Protein AF-A0AB34K6I9-F1 (afdb_monomer_lite)

Foldseek 3Di:
DDPPPPPPPDQLLVVLCVVQVVVLVVLVVQLVVLVVVLVVLVVVLVVVLVVLVVQLVVCVVVVVVVSVVVSVVVNVVSVVVSVVSNVVSVVVNVVSVVSSVVSVVVSVVSNVVSVVVVVVVVVVD

pLDDT: mean 91.62, std 12.5, range [44.62, 98.25]

Secondary structure (DSSP, 8-state):
------PPPPPHHHHHHHHHHHHHHHHHHHHHHHHHHHHHHHHHHHHHHHHHHHHHHHHHHHT-HHHHHHHHHHHHHHHHHHHHHHHHHHHHHHHHHHHHHHHHHHHHHHHHHHHHHHHHHHH--

Structure (mmCIF, N/CA/C/O backbone):
data_AF-A0AB34K6I9-F1
#
_entry.id   AF-A0AB34K6I9-F1
#
loop_
_atom_site.group_PDB
_atom_site.id
_atom_site.type_symbol
_atom_site.label_atom_id
_atom_site.label_alt_id
_atom_site.label_comp_id
_atom_site.label_asym_id
_atom_site.label_entity_id
_atom_site.label_seq_id
_atom_site.pdbx_PDB_ins_code
_atom_site.Cartn_x
_atom_site.Cartn_y
_atom_site.Cartn_z
_atom_site.occupancy
_atom_site.B_iso_or_equiv
_atom_site.auth_seq_id
_atom_site.auth_comp_id
_atom_site.auth_asym_id
_atom_site.auth_atom_id
_atom_site.pdbx_PDB_model_num
ATOM 1 N N . MET A 1 1 ? 50.895 15.292 -24.818 1.00 46.66 1 MET A N 1
ATOM 2 C CA . MET A 1 1 ? 49.950 14.355 -25.447 1.00 46.66 1 MET A CA 1
ATOM 3 C C . MET A 1 1 ? 48.786 14.247 -24.487 1.00 46.66 1 MET A C 1
ATOM 5 O O . MET A 1 1 ? 49.014 13.796 -23.372 1.00 46.66 1 MET A O 1
ATOM 9 N N . ALA A 1 2 ? 47.635 14.820 -24.838 1.00 44.62 2 ALA A N 1
ATOM 10 C CA . ALA A 1 2 ? 46.416 14.642 -24.061 1.00 44.62 2 ALA A CA 1
ATOM 11 C C . ALA A 1 2 ? 45.942 13.208 -24.313 1.00 44.62 2 ALA A C 1
ATOM 13 O O . ALA A 1 2 ? 45.733 12.825 -25.460 1.00 44.62 2 ALA A O 1
ATOM 14 N N . ASP A 1 3 ? 45.910 12.415 -23.251 1.00 46.53 3 ASP A N 1
ATOM 15 C CA . ASP A 1 3 ? 45.259 11.113 -23.222 1.00 46.53 3 ASP A CA 1
ATOM 16 C C . ASP A 1 3 ? 43.761 11.407 -23.086 1.00 46.53 3 ASP A C 1
ATOM 18 O O . ASP A 1 3 ? 43.221 11.452 -21.980 1.00 46.53 3 ASP A O 1
ATOM 22 N N . ASP A 1 4 ? 43.123 11.767 -24.206 1.00 49.88 4 ASP A N 1
ATOM 23 C CA . ASP A 1 4 ? 41.665 11.839 -24.305 1.00 49.88 4 ASP A CA 1
ATOM 24 C C . ASP A 1 4 ? 41.159 10.396 -24.272 1.00 49.88 4 ASP A C 1
ATOM 26 O O . ASP A 1 4 ? 40.897 9.766 -25.296 1.00 49.88 4 ASP A O 1
ATOM 30 N N . GLY A 1 5 ? 41.105 9.853 -23.055 1.00 49.00 5 GLY A N 1
ATOM 31 C CA . GLY A 1 5 ? 40.420 8.616 -22.727 1.00 49.00 5 GLY A CA 1
ATOM 32 C C . GLY A 1 5 ? 38.931 8.812 -22.963 1.00 49.00 5 GLY A C 1
ATOM 33 O O . GLY A 1 5 ? 38.168 9.048 -22.027 1.00 49.00 5 GLY A O 1
ATOM 34 N N . GLU A 1 6 ? 38.537 8.772 -24.231 1.00 46.59 6 GLU A N 1
ATOM 35 C CA . GLU A 1 6 ? 37.154 8.722 -24.666 1.00 46.59 6 GLU A CA 1
ATOM 36 C C . GLU A 1 6 ? 36.559 7.464 -24.033 1.00 46.59 6 GLU A C 1
ATOM 38 O O . GLU A 1 6 ? 36.932 6.334 -24.363 1.00 46.59 6 GLU A O 1
ATOM 43 N N . ALA A 1 7 ? 35.728 7.665 -23.006 1.00 57.06 7 ALA A N 1
ATOM 44 C CA . ALA A 1 7 ? 35.051 6.565 -22.348 1.00 57.06 7 ALA A CA 1
ATOM 45 C C . ALA A 1 7 ? 34.326 5.756 -23.433 1.00 57.06 7 ALA A C 1
ATOM 47 O O . ALA A 1 7 ? 33.673 6.362 -24.291 1.00 57.06 7 ALA A O 1
ATOM 48 N N . PRO A 1 8 ? 34.454 4.417 -23.439 1.00 56.78 8 PRO A N 1
ATOM 49 C CA . PRO A 1 8 ? 33.811 3.607 -24.457 1.00 56.78 8 PRO A CA 1
ATOM 50 C C . PRO A 1 8 ? 32.313 3.933 -24.490 1.00 56.78 8 PRO A C 1
ATOM 52 O O . PRO A 1 8 ? 31.728 4.182 -23.428 1.00 56.78 8 PRO A O 1
ATOM 55 N N . PRO A 1 9 ? 31.687 3.952 -25.680 1.00 66.88 9 PRO A N 1
ATOM 56 C CA . PRO A 1 9 ? 30.265 4.231 -25.793 1.00 66.88 9 PRO A CA 1
ATOM 57 C C . PRO A 1 9 ? 29.500 3.260 -24.891 1.00 66.88 9 PRO A C 1
ATOM 59 O O . PRO A 1 9 ? 29.614 2.041 -25.031 1.00 66.88 9 PRO A O 1
ATOM 62 N N . VAL A 1 10 ? 28.772 3.809 -23.917 1.00 75.69 10 VAL A N 1
ATOM 63 C CA . VAL A 1 10 ? 27.964 3.013 -22.990 1.00 75.69 10 VAL A CA 1
ATOM 64 C C . VAL A 1 10 ? 26.874 2.325 -23.804 1.00 75.69 10 VAL A C 1
ATOM 66 O O . VAL A 1 10 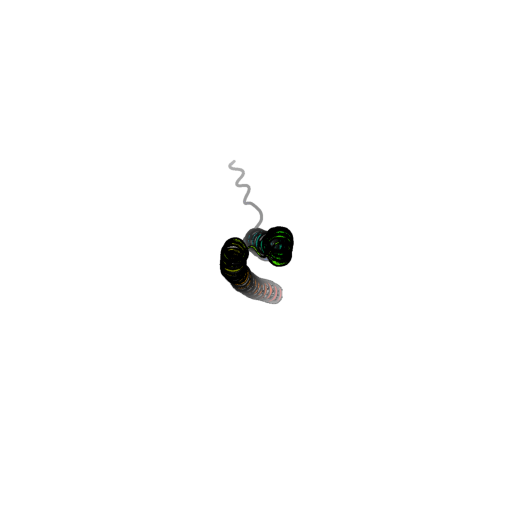? 26.149 2.990 -24.546 1.00 75.69 10 VAL A O 1
ATOM 69 N N . ASP A 1 11 ? 26.767 1.000 -23.668 1.00 88.62 11 ASP A N 1
ATOM 70 C CA . ASP A 1 11 ? 25.706 0.212 -24.298 1.00 88.62 11 ASP A CA 1
ATOM 71 C C . ASP A 1 11 ? 24.339 0.855 -23.974 1.00 88.62 11 ASP A C 1
ATOM 73 O O . ASP A 1 11 ? 23.993 0.990 -22.792 1.00 88.62 11 ASP A O 1
ATOM 77 N N . PRO A 1 12 ? 23.546 1.257 -24.987 1.00 89.56 12 PRO A N 1
ATOM 78 C CA . PRO A 1 12 ? 22.240 1.876 -24.784 1.00 89.56 12 PRO A CA 1
ATOM 79 C C . PRO A 1 12 ? 21.308 1.065 -23.876 1.00 89.56 12 PRO A C 1
ATOM 81 O O . PRO A 1 12 ? 20.492 1.645 -23.161 1.00 89.56 12 PRO A O 1
ATOM 84 N N . LEU A 1 13 ? 21.423 -0.267 -23.866 1.00 93.69 13 LEU A N 1
ATOM 85 C CA . LEU A 1 13 ? 20.634 -1.128 -22.986 1.00 93.69 13 LEU A CA 1
ATOM 86 C C . LEU A 1 13 ? 21.054 -0.981 -21.519 1.00 93.69 13 LEU A C 1
ATOM 88 O O . LEU A 1 13 ? 20.186 -0.937 -20.647 1.00 93.69 13 LEU A O 1
ATOM 92 N N . VAL A 1 14 ? 22.358 -0.858 -21.251 1.00 94.00 14 VAL A N 1
ATOM 93 C CA . VAL A 1 14 ? 22.901 -0.618 -19.903 1.00 94.00 14 VAL A CA 1
ATOM 94 C C . VAL A 1 14 ? 22.474 0.759 -19.401 1.00 94.00 14 VAL A C 1
ATOM 96 O O . VAL A 1 14 ? 21.970 0.865 -18.287 1.00 94.00 14 VAL A O 1
ATOM 99 N N . ALA A 1 15 ? 22.559 1.791 -20.244 1.00 93.75 15 ALA A N 1
ATOM 100 C CA . ALA A 1 15 ? 22.130 3.143 -19.882 1.00 93.75 15 ALA A CA 1
ATOM 101 C C . ALA A 1 15 ? 20.630 3.213 -19.522 1.00 93.75 15 ALA A C 1
ATOM 103 O O . ALA A 1 15 ? 20.237 3.897 -18.574 1.00 93.75 15 ALA A O 1
ATOM 104 N N . ILE A 1 16 ? 19.778 2.479 -20.250 1.00 94.94 16 ILE A N 1
ATOM 105 C CA . ILE A 1 16 ? 18.347 2.366 -19.928 1.00 94.94 16 ILE A CA 1
ATOM 106 C C . ILE A 1 16 ? 18.151 1.625 -18.597 1.00 94.94 16 ILE A C 1
ATOM 108 O O . ILE A 1 16 ? 17.338 2.045 -17.773 1.00 94.94 16 ILE A O 1
ATOM 112 N N . GLU A 1 17 ? 18.888 0.543 -18.352 1.00 94.31 17 GLU A N 1
ATOM 113 C CA . GLU A 1 17 ? 18.802 -0.186 -17.084 1.00 94.31 17 GLU A CA 1
ATOM 114 C C . GLU A 1 17 ? 19.179 0.707 -15.894 1.00 94.31 17 GLU A C 1
ATOM 116 O O . GLU A 1 17 ? 18.393 0.840 -14.955 1.00 94.31 17 GLU 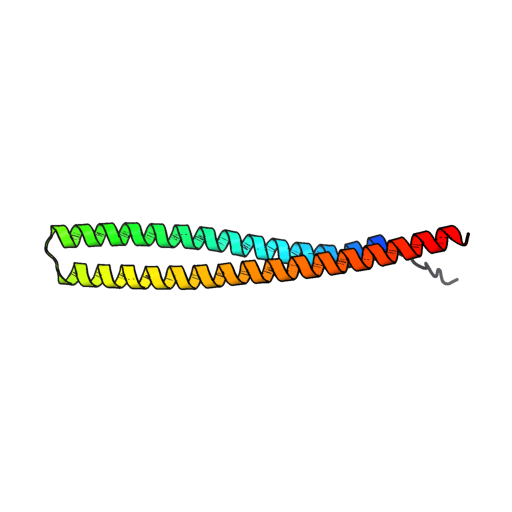A O 1
ATOM 121 N N . GLU A 1 18 ? 20.320 1.393 -15.968 1.00 95.94 18 GLU A N 1
ATOM 122 C CA . GLU A 1 18 ? 20.816 2.300 -14.925 1.00 95.94 18 GLU A CA 1
ATOM 123 C C . GLU A 1 18 ? 19.860 3.465 -14.642 1.00 95.94 18 GLU A C 1
ATOM 125 O O . GLU A 1 18 ? 19.724 3.894 -13.496 1.00 95.94 18 GLU A O 1
ATOM 130 N N . LYS A 1 19 ? 19.141 3.946 -15.662 1.00 95.50 19 LYS A N 1
ATOM 131 C CA . LYS A 1 19 ? 18.125 4.997 -15.521 1.00 95.50 19 LYS A CA 1
ATOM 132 C C . LYS A 1 19 ? 16.891 4.521 -14.749 1.00 95.50 19 LYS A C 1
ATOM 134 O O . LYS A 1 19 ? 16.393 5.235 -13.880 1.00 95.50 19 LYS A O 1
ATOM 139 N N . TYR A 1 20 ? 16.357 3.344 -15.079 1.00 96.75 20 TYR A N 1
ATOM 140 C CA . TYR A 1 20 ? 15.047 2.906 -14.578 1.00 96.75 20 TYR A CA 1
ATOM 141 C C . TYR A 1 20 ? 15.111 2.016 -13.339 1.00 96.75 20 TYR A C 1
ATOM 143 O O . TYR A 1 20 ? 14.187 2.042 -12.524 1.00 96.75 20 TYR A O 1
ATOM 151 N N . GLN A 1 21 ? 16.177 1.235 -13.175 1.00 95.44 21 GLN A N 1
ATOM 152 C CA . GLN A 1 21 ? 16.327 0.318 -12.051 1.00 95.44 21 GLN A CA 1
ATOM 153 C C . GLN A 1 21 ? 16.260 0.995 -10.668 1.00 95.44 21 GLN A C 1
ATOM 155 O O . GLN A 1 21 ? 15.516 0.494 -9.816 1.00 95.44 21 GLN A O 1
ATOM 160 N N . PRO A 1 22 ? 16.946 2.128 -10.403 1.00 97.06 22 PRO A N 1
ATOM 161 C CA . PRO A 1 22 ? 16.827 2.800 -9.108 1.00 97.06 22 PRO A CA 1
ATOM 162 C C . PRO A 1 22 ? 15.409 3.333 -8.863 1.00 97.06 22 PRO A C 1
ATOM 164 O O . PRO A 1 22 ? 14.886 3.183 -7.761 1.00 97.06 22 PRO A O 1
ATOM 167 N N . LEU A 1 23 ? 14.750 3.874 -9.896 1.00 96.56 23 LEU A N 1
ATOM 168 C CA . LEU A 1 23 ? 13.382 4.397 -9.798 1.00 96.56 23 LEU A CA 1
ATOM 169 C C . LEU A 1 23 ? 12.368 3.292 -9.474 1.00 96.56 23 LEU A C 1
ATOM 171 O O . LEU A 1 23 ? 11.524 3.464 -8.596 1.00 96.56 23 LEU A O 1
ATOM 175 N N . LEU A 1 24 ? 12.462 2.144 -10.152 1.00 96.00 24 LEU A N 1
ATOM 176 C CA . LEU A 1 24 ? 11.620 0.981 -9.858 1.00 96.00 24 LEU A CA 1
ATOM 177 C C . LEU A 1 24 ? 11.870 0.463 -8.442 1.00 96.00 24 LEU A C 1
ATOM 179 O O . LEU A 1 24 ? 10.916 0.194 -7.717 1.00 96.00 24 LEU A O 1
ATOM 183 N N . THR A 1 25 ? 13.137 0.370 -8.036 1.00 97.19 25 THR A N 1
ATOM 184 C CA . THR A 1 25 ? 13.515 -0.099 -6.697 1.00 97.19 25 THR A CA 1
ATOM 185 C C . THR A 1 25 ? 12.920 0.797 -5.611 1.00 97.19 25 THR A C 1
ATOM 187 O O . THR A 1 25 ? 12.286 0.298 -4.684 1.00 97.19 25 THR A O 1
ATOM 190 N N . GLU A 1 26 ? 13.044 2.119 -5.749 1.00 97.00 26 GLU A N 1
ATOM 191 C CA . GLU A 1 26 ? 12.474 3.086 -4.805 1.00 97.00 26 GLU A CA 1
ATOM 192 C C . GLU A 1 26 ? 10.951 2.922 -4.670 1.00 97.00 26 GLU A C 1
ATOM 194 O O . GLU A 1 26 ? 10.419 2.888 -3.558 1.00 97.00 26 GLU A O 1
ATOM 199 N N . LYS A 1 27 ? 10.232 2.782 -5.793 1.00 97.06 27 LYS A N 1
ATOM 200 C CA . LYS A 1 27 ? 8.768 2.648 -5.769 1.00 97.06 27 LYS A CA 1
ATOM 201 C C . LYS A 1 27 ? 8.302 1.292 -5.250 1.00 97.06 27 LYS A C 1
ATOM 203 O O . LYS A 1 27 ? 7.312 1.249 -4.524 1.00 97.06 27 LYS A O 1
ATOM 208 N N . LEU A 1 28 ? 9.030 0.213 -5.535 1.00 97.44 28 LEU A N 1
ATOM 209 C CA . LEU A 1 28 ? 8.761 -1.108 -4.961 1.00 97.44 28 LEU A CA 1
ATOM 210 C C . LEU A 1 28 ? 8.952 -1.117 -3.440 1.00 97.44 28 LEU 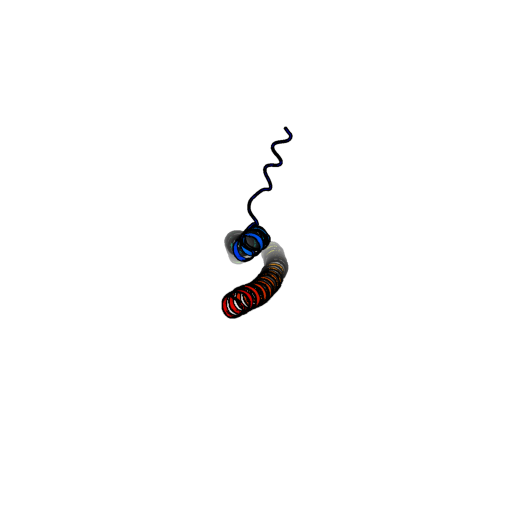A C 1
ATOM 212 O O . LEU A 1 28 ? 8.099 -1.644 -2.728 1.00 97.44 28 LEU A O 1
ATOM 216 N N . ILE A 1 29 ? 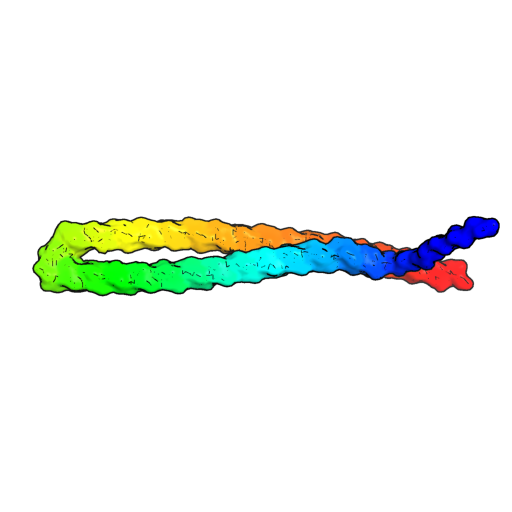10.007 -0.469 -2.934 1.00 98.06 29 ILE A N 1
ATOM 217 C CA . ILE A 1 29 ? 10.220 -0.306 -1.488 1.00 98.06 29 ILE A CA 1
ATOM 218 C C . ILE A 1 29 ? 9.069 0.495 -0.870 1.00 98.06 29 ILE A C 1
ATOM 220 O O . ILE A 1 29 ? 8.507 0.081 0.142 1.00 98.06 29 ILE A O 1
ATOM 224 N N . ALA A 1 30 ? 8.677 1.620 -1.478 1.00 96.44 30 ALA A N 1
ATOM 225 C CA . ALA A 1 30 ? 7.561 2.426 -0.982 1.00 96.44 30 ALA A CA 1
ATOM 226 C C . ALA A 1 30 ? 6.249 1.623 -0.922 1.00 96.44 30 ALA A C 1
ATOM 228 O O . ALA A 1 30 ? 5.539 1.665 0.083 1.00 96.44 30 ALA A O 1
ATOM 229 N N . ARG A 1 31 ? 5.961 0.837 -1.965 1.00 97.56 31 ARG A N 1
ATOM 230 C CA . ARG A 1 31 ? 4.809 -0.069 -2.015 1.00 97.56 31 ARG A CA 1
ATOM 231 C C . ARG A 1 31 ? 4.835 -1.092 -0.876 1.00 97.56 31 ARG A C 1
ATOM 233 O O . ARG A 1 31 ? 3.817 -1.293 -0.217 1.00 97.56 31 ARG A O 1
ATOM 240 N N . GLU A 1 32 ? 5.982 -1.723 -0.625 1.00 97.81 32 GLU A N 1
ATOM 241 C CA . GLU A 1 32 ? 6.145 -2.678 0.478 1.00 97.81 32 GLU A CA 1
ATOM 242 C C . GLU A 1 32 ? 5.934 -2.012 1.845 1.00 97.81 32 GLU A C 1
ATOM 244 O O . GLU A 1 32 ? 5.272 -2.576 2.716 1.00 97.81 32 GLU A O 1
ATOM 249 N N . VAL A 1 33 ? 6.436 -0.787 2.026 1.00 97.44 33 VAL A N 1
ATOM 250 C CA . VAL A 1 33 ? 6.212 -0.004 3.249 1.00 97.44 33 VAL A CA 1
ATOM 251 C C . VAL A 1 33 ? 4.721 0.254 3.470 1.00 97.44 33 VAL A C 1
ATOM 253 O O . VAL A 1 33 ? 4.240 0.054 4.585 1.00 97.44 33 VAL A O 1
ATOM 256 N N . PHE A 1 34 ? 3.967 0.646 2.439 1.00 96.50 34 PHE A N 1
ATOM 257 C CA . PHE A 1 34 ? 2.521 0.857 2.571 1.00 96.50 34 PHE A CA 1
ATOM 258 C C . PHE A 1 34 ? 1.766 -0.435 2.899 1.00 96.50 34 PHE A C 1
ATOM 260 O O . PHE A 1 34 ? 0.874 -0.414 3.746 1.00 96.50 34 PHE A O 1
ATOM 267 N N . ALA A 1 35 ? 2.151 -1.562 2.294 1.00 96.19 35 ALA A N 1
ATOM 268 C CA . ALA A 1 35 ? 1.564 -2.865 2.603 1.00 96.19 35 ALA A CA 1
ATOM 269 C C . ALA A 1 35 ? 1.794 -3.260 4.073 1.00 96.19 35 ALA A C 1
ATOM 271 O O . ALA A 1 35 ? 0.845 -3.593 4.779 1.00 96.19 35 ALA A O 1
ATOM 272 N N . LYS A 1 36 ? 3.026 -3.112 4.577 1.00 97.56 36 LYS A N 1
ATOM 273 C CA . LYS A 1 36 ? 3.346 -3.362 5.994 1.00 97.56 36 LYS A CA 1
ATOM 274 C C . LYS A 1 36 ? 2.602 -2.420 6.938 1.00 97.56 36 LYS A C 1
ATOM 276 O O . LYS A 1 36 ? 2.196 -2.821 8.023 1.00 97.56 36 LYS A O 1
ATOM 281 N N . GLN A 1 37 ? 2.404 -1.164 6.542 1.00 96.00 37 GLN A N 1
ATOM 282 C CA . GLN A 1 37 ? 1.614 -0.215 7.330 1.00 96.00 37 GLN A CA 1
ATOM 283 C C . GLN A 1 37 ? 0.136 -0.613 7.402 1.00 96.00 37 GLN A C 1
ATOM 285 O O . GLN A 1 37 ? -0.475 -0.422 8.448 1.00 96.00 37 GLN A O 1
ATOM 290 N N . LEU A 1 38 ? -0.441 -1.182 6.338 1.00 95.38 38 LEU A N 1
ATOM 291 C CA . LEU A 1 38 ? -1.806 -1.724 6.373 1.00 95.38 38 LEU A CA 1
ATOM 292 C C . LEU A 1 38 ? -1.934 -2.894 7.355 1.00 95.38 38 LEU A C 1
ATOM 294 O O . LEU A 1 38 ? -2.903 -2.940 8.114 1.00 95.38 38 LEU A O 1
ATOM 298 N N . GLU A 1 39 ? -0.958 -3.804 7.367 1.00 95.38 39 GLU A N 1
ATOM 299 C CA . GLU A 1 39 ? -0.898 -4.910 8.333 1.00 95.38 39 GLU A CA 1
ATOM 300 C C . GLU A 1 39 ? -0.803 -4.378 9.770 1.00 95.38 39 GLU A C 1
ATOM 302 O O . GLU A 1 39 ? -1.629 -4.729 10.612 1.00 95.38 39 GLU A O 1
ATOM 307 N N . ALA A 1 40 ? 0.109 -3.434 10.022 1.00 95.62 40 ALA A N 1
ATOM 308 C CA . ALA A 1 40 ? 0.280 -2.822 11.338 1.00 95.62 40 ALA A CA 1
ATOM 309 C C . ALA A 1 40 ? -0.988 -2.106 11.838 1.00 95.62 40 ALA A C 1
ATOM 311 O O . ALA A 1 40 ? -1.361 -2.272 12.996 1.00 95.62 40 ALA A O 1
ATOM 312 N N . ILE A 1 41 ? -1.690 -1.366 10.967 1.00 94.75 41 ILE A N 1
ATOM 313 C CA . ILE A 1 41 ? -2.983 -0.741 11.302 1.00 94.75 41 ILE A CA 1
ATOM 314 C C . ILE A 1 41 ? -4.008 -1.817 11.681 1.00 94.75 41 ILE A C 1
ATOM 316 O O . ILE A 1 41 ? -4.803 -1.638 12.603 1.00 94.75 41 ILE A O 1
ATOM 320 N N . SER A 1 42 ? -4.033 -2.946 10.970 1.00 91.44 42 SER A N 1
ATOM 321 C CA . SER A 1 42 ? -4.953 -4.029 11.311 1.00 91.44 42 SER A CA 1
ATOM 322 C C . SER A 1 42 ? -4.678 -4.578 12.710 1.00 91.44 42 SER A C 1
ATOM 324 O O . SER A 1 42 ? -5.630 -4.741 13.478 1.00 91.44 42 SER A O 1
ATOM 326 N N . ASP A 1 43 ? -3.414 -4.817 13.049 1.00 94.50 43 ASP A N 1
ATOM 327 C CA . ASP A 1 43 ? -3.007 -5.392 14.333 1.00 94.50 43 ASP A CA 1
ATOM 328 C C . ASP A 1 43 ? -3.232 -4.427 15.502 1.00 94.50 43 ASP A C 1
ATOM 330 O O . ASP A 1 43 ? -3.854 -4.804 16.499 1.00 94.50 43 ASP A O 1
ATOM 334 N N . GLU A 1 44 ? -2.807 -3.167 15.353 1.00 94.44 44 GLU A N 1
ATOM 335 C CA . GLU A 1 44 ? -2.973 -2.105 16.353 1.00 94.44 44 GLU A CA 1
ATOM 336 C C . GLU A 1 44 ? -4.445 -1.972 16.754 1.00 94.44 44 GLU A C 1
ATOM 338 O O . GLU A 1 44 ? -4.808 -2.193 17.913 1.00 94.44 44 GLU A O 1
ATOM 343 N N . PHE A 1 45 ? -5.331 -1.748 15.781 1.00 94.62 45 PHE A N 1
ATOM 344 C CA . PHE A 1 45 ? -6.752 -1.586 16.071 1.00 94.62 45 PHE A CA 1
ATOM 345 C C . PHE A 1 45 ? -7.410 -2.871 16.572 1.00 94.62 45 PHE A C 1
ATOM 347 O O . PHE A 1 45 ? -8.327 -2.795 17.383 1.00 94.62 45 PHE A O 1
ATOM 354 N N . SER A 1 46 ? -6.985 -4.053 16.113 1.00 93.00 46 SER A N 1
ATOM 355 C CA . SER A 1 46 ? -7.542 -5.314 16.625 1.00 93.00 46 SER A CA 1
ATOM 356 C C . SER A 1 46 ? -7.239 -5.489 18.113 1.00 93.00 46 SER A C 1
ATOM 358 O O . SER A 1 46 ? -8.117 -5.912 18.865 1.00 93.00 46 SER A O 1
ATOM 360 N N . SER A 1 47 ? -6.035 -5.103 18.549 1.00 93.00 47 SER A N 1
ATOM 361 C CA . SER A 1 47 ? -5.668 -5.113 19.966 1.00 93.00 47 SER A CA 1
ATOM 362 C C . SER A 1 47 ? -6.483 -4.104 20.786 1.00 93.00 47 SER A C 1
ATOM 364 O O . SER A 1 47 ? -7.031 -4.463 21.828 1.00 93.00 47 SER A O 1
ATOM 366 N N . GLU A 1 48 ? -6.662 -2.878 20.286 1.00 94.44 48 GLU A N 1
ATOM 367 C CA . GLU A 1 48 ? -7.457 -1.853 20.971 1.00 94.44 48 GLU A CA 1
ATOM 368 C C . GLU A 1 48 ? -8.943 -2.220 21.062 1.00 94.44 48 GLU A C 1
ATOM 370 O O . GLU A 1 48 ? -9.575 -2.007 22.100 1.00 94.44 48 GLU A O 1
ATOM 375 N N . PHE A 1 49 ? -9.509 -2.811 20.004 1.00 94.06 49 PHE A N 1
ATOM 376 C CA . PHE A 1 49 ? -10.892 -3.285 20.022 1.00 94.06 49 PHE A CA 1
ATOM 377 C C . PHE A 1 49 ? -11.107 -4.414 21.019 1.00 94.06 49 PHE A C 1
ATOM 379 O O . PHE A 1 49 ? -12.141 -4.417 21.678 1.00 94.06 49 PHE A O 1
ATOM 386 N N . ALA A 1 50 ? -10.160 -5.346 21.150 1.00 94.06 50 ALA A N 1
ATOM 387 C CA . ALA A 1 50 ? -10.278 -6.434 22.115 1.00 94.06 50 ALA A CA 1
ATOM 388 C C . ALA A 1 50 ? -10.362 -5.897 23.552 1.00 94.06 50 ALA A C 1
ATOM 390 O O . ALA A 1 50 ? -11.261 -6.279 24.298 1.00 94.06 50 ALA A O 1
ATOM 391 N N . VAL A 1 51 ? -9.491 -4.946 23.910 1.00 95.19 51 VAL A N 1
ATOM 392 C CA . VAL A 1 51 ? -9.505 -4.307 25.237 1.00 95.19 51 VAL A CA 1
ATOM 393 C C . VAL A 1 51 ? -10.826 -3.575 25.483 1.00 95.19 51 VAL A C 1
ATOM 395 O O . VAL A 1 51 ? -11.442 -3.735 26.536 1.00 95.19 51 VAL A O 1
ATOM 398 N N . LEU A 1 52 ? -11.301 -2.799 24.506 1.00 95.00 52 LEU A N 1
ATOM 399 C CA . LEU A 1 52 ? -12.545 -2.042 24.658 1.00 95.00 52 LEU A CA 1
ATOM 400 C C . LEU A 1 52 ? -13.794 -2.918 24.688 1.00 95.00 52 LEU A C 1
ATOM 402 O O . LEU A 1 52 ? -14.738 -2.577 25.398 1.00 95.00 52 LEU A O 1
ATOM 406 N N . ASP A 1 53 ? -13.823 -4.022 23.941 1.00 94.69 53 ASP A N 1
ATOM 407 C CA . ASP A 1 53 ? -14.929 -4.975 24.020 1.00 94.69 53 ASP A CA 1
ATOM 408 C C . ASP A 1 53 ? -14.937 -5.668 25.385 1.00 94.69 53 ASP A C 1
ATOM 410 O O . ASP A 1 53 ? -15.987 -5.744 26.017 1.00 94.69 53 ASP A O 1
ATOM 414 N N . GLU A 1 54 ? -13.780 -6.085 25.909 1.00 95.62 54 GLU A N 1
ATOM 415 C CA . GLU A 1 54 ? -13.694 -6.633 27.266 1.00 95.62 54 GLU A CA 1
ATOM 416 C C . GLU A 1 54 ? -14.231 -5.659 28.321 1.00 95.62 54 GLU A C 1
ATOM 418 O O . GLU A 1 54 ? -15.021 -6.061 29.181 1.00 95.62 54 GLU A O 1
ATOM 423 N N . ASP A 1 55 ? -13.836 -4.388 28.255 1.00 95.69 55 ASP A N 1
ATOM 424 C CA . ASP A 1 55 ? -14.291 -3.362 29.196 1.00 95.69 55 ASP A CA 1
ATOM 425 C C . ASP A 1 55 ? -15.783 -3.046 29.024 1.00 95.69 55 ASP A C 1
ATOM 427 O O . ASP A 1 55 ? -16.518 -2.970 30.012 1.00 95.69 55 ASP A O 1
ATOM 431 N N . TYR A 1 56 ? -16.279 -3.010 27.784 1.00 95.69 56 TYR A N 1
ATOM 432 C CA . TYR A 1 56 ? -17.710 -2.917 27.503 1.00 95.69 56 TYR A CA 1
ATOM 433 C C . TYR A 1 56 ? -18.492 -4.099 28.100 1.00 95.69 56 TYR A C 1
ATOM 435 O O . TYR A 1 56 ? -19.521 -3.898 28.753 1.00 95.69 56 TYR A O 1
ATOM 443 N N . GLN A 1 57 ? -18.015 -5.340 27.936 1.00 95.69 57 GLN A N 1
ATOM 444 C CA . GLN A 1 57 ? -18.675 -6.519 28.508 1.00 95.69 57 GLN A CA 1
ATOM 445 C C . GLN A 1 57 ? -18.646 -6.509 30.044 1.00 95.69 57 GLN A C 1
ATOM 447 O O . GLN A 1 57 ? -19.599 -6.988 30.667 1.00 95.69 57 GLN A O 1
ATOM 452 N N . LYS A 1 58 ? -17.585 -5.981 30.673 1.00 96.75 58 LYS A N 1
ATOM 453 C CA . LYS A 1 58 ? -17.517 -5.805 32.136 1.00 96.75 58 LYS A CA 1
ATOM 454 C C . LYS A 1 58 ? -18.571 -4.805 32.613 1.00 96.75 58 LYS A C 1
ATOM 456 O O . LYS A 1 58 ? -19.403 -5.188 33.437 1.00 96.75 58 LYS A O 1
ATOM 461 N N . ALA A 1 59 ? -18.617 -3.608 32.025 1.00 96.12 59 ALA A N 1
ATOM 462 C CA . ALA A 1 59 ? -19.613 -2.582 32.350 1.00 96.12 59 ALA A CA 1
ATOM 463 C C . ALA A 1 59 ? -21.050 -3.085 32.127 1.00 96.12 59 ALA A C 1
ATOM 465 O O . ALA A 1 59 ? -21.957 -2.853 32.931 1.00 96.12 59 ALA A O 1
ATOM 466 N N . LYS A 1 60 ? -21.263 -3.874 31.066 1.00 95.19 60 LYS A N 1
ATOM 467 C CA . LYS A 1 60 ? -22.549 -4.523 30.785 1.00 95.19 60 LYS A CA 1
ATOM 468 C C . LYS A 1 60 ? -22.977 -5.502 31.874 1.00 95.19 60 LYS A C 1
ATOM 470 O O . LYS A 1 60 ? -24.143 -5.499 32.263 1.00 95.19 60 LYS A O 1
ATOM 475 N N . LYS A 1 61 ? -22.057 -6.328 32.378 1.00 96.56 61 LYS A N 1
ATOM 476 C CA . LYS A 1 61 ? -22.331 -7.261 33.486 1.00 96.56 61 LYS A CA 1
ATOM 477 C C . LYS A 1 61 ? -22.553 -6.534 34.815 1.00 96.56 61 LYS A C 1
ATOM 479 O O . LYS A 1 61 ? -23.346 -7.013 35.619 1.00 96.56 61 LYS A O 1
ATOM 484 N N . ALA A 1 62 ? -21.878 -5.406 35.029 1.00 96.38 62 ALA A N 1
ATOM 485 C CA . ALA A 1 62 ? -22.032 -4.564 36.214 1.00 96.38 62 ALA A CA 1
ATOM 486 C C . ALA A 1 62 ? -23.313 -3.704 36.195 1.00 96.38 62 ALA A C 1
ATOM 488 O O . ALA A 1 62 ? -23.733 -3.207 37.236 1.00 96.38 62 ALA A O 1
ATOM 489 N N . GLY A 1 63 ? -23.973 -3.564 35.038 1.00 95.94 63 GLY A N 1
ATOM 490 C CA . GLY A 1 63 ? -25.159 -2.716 34.885 1.00 95.94 63 GLY A CA 1
ATOM 491 C C . GLY A 1 63 ? -24.836 -1.224 34.740 1.00 95.94 63 GLY A C 1
ATOM 492 O O . GLY A 1 63 ? -25.723 -0.386 34.892 1.00 95.94 63 GLY A O 1
ATOM 493 N N . GLU A 1 64 ? -23.590 -0.882 34.418 1.00 96.75 64 GLU A N 1
ATOM 494 C CA . GLU A 1 64 ? -23.092 0.490 34.290 1.00 96.75 64 GLU A CA 1
ATOM 495 C C . GLU A 1 64 ? -23.440 1.040 32.899 1.00 96.75 64 GLU A C 1
ATOM 497 O O . GLU A 1 64 ? -22.682 0.917 31.937 1.00 96.75 64 GLU A O 1
ATOM 502 N N . LEU A 1 65 ? -24.652 1.586 32.756 1.00 95.25 65 LEU A N 1
ATOM 503 C CA . LEU A 1 65 ? -25.176 2.053 31.463 1.00 95.25 65 LEU A CA 1
ATOM 504 C C . LEU A 1 65 ? -24.391 3.238 30.884 1.00 95.25 65 LEU A C 1
ATOM 506 O O . LEU A 1 65 ? -24.198 3.309 29.672 1.00 95.25 65 LEU A O 1
ATOM 510 N N . GLU A 1 66 ? -23.933 4.159 31.732 1.00 95.88 66 GLU A N 1
ATOM 511 C CA . GLU A 1 66 ? -23.133 5.307 31.289 1.00 95.88 66 GLU A CA 1
ATOM 512 C C . GLU A 1 66 ? -21.785 4.853 30.718 1.00 95.88 66 GLU A C 1
ATOM 514 O O . GLU A 1 66 ? -21.402 5.281 29.629 1.00 95.88 66 GLU A O 1
ATOM 519 N N . GLU A 1 67 ? -21.108 3.916 31.385 1.00 96.12 67 GLU A N 1
ATOM 520 C CA . GLU A 1 67 ? -19.841 3.360 30.901 1.00 96.12 67 GLU A CA 1
ATOM 521 C C . GLU A 1 67 ? -20.021 2.568 29.602 1.00 96.12 67 GLU A C 1
ATOM 523 O O . GLU A 1 67 ? -19.241 2.733 28.664 1.00 96.12 67 GLU A O 1
ATOM 528 N N . GLN A 1 68 ? -21.098 1.784 29.484 1.00 95.44 68 GLN A N 1
ATOM 529 C CA . GLN A 1 68 ? -21.444 1.104 28.232 1.00 95.44 68 GLN A CA 1
ATOM 530 C C . GLN A 1 68 ? -21.585 2.083 27.061 1.00 95.44 68 GLN A C 1
ATOM 532 O O . GLN A 1 68 ? -21.080 1.807 25.970 1.00 95.44 68 GLN A O 1
ATOM 537 N N . LEU A 1 69 ? -22.249 3.226 27.272 1.00 95.69 69 LEU A N 1
ATOM 538 C CA . LEU A 1 69 ? -22.389 4.260 26.244 1.00 95.69 69 LEU A CA 1
ATOM 539 C C . LEU A 1 69 ? -21.027 4.845 25.861 1.00 95.69 69 LEU A C 1
ATOM 541 O O . LEU A 1 69 ? -20.723 4.937 24.670 1.00 95.69 69 LEU A O 1
ATOM 545 N N . VAL A 1 70 ? -20.183 5.165 26.843 1.00 96.44 70 VAL A N 1
ATOM 546 C CA . VAL A 1 70 ? -18.829 5.687 26.606 1.00 96.44 70 VAL A CA 1
ATOM 547 C C . VAL A 1 70 ? -17.980 4.698 25.803 1.00 96.44 70 VAL A C 1
ATOM 549 O O . VAL A 1 70 ? -17.381 5.084 24.795 1.00 96.44 70 VAL A O 1
ATOM 552 N N . PHE A 1 71 ? -17.956 3.419 26.187 1.00 96.50 71 PHE A N 1
ATOM 553 C CA . PHE A 1 71 ? -17.198 2.399 25.461 1.00 96.50 71 PHE A CA 1
ATOM 554 C C . PHE A 1 71 ? -17.744 2.174 24.050 1.00 96.50 71 PHE A C 1
ATOM 556 O O . PHE A 1 71 ? -16.959 2.116 23.105 1.00 96.50 71 PHE A O 1
ATOM 563 N N . SER A 1 72 ? -19.070 2.136 23.872 1.00 94.50 72 SER A N 1
ATOM 564 C CA . SER A 1 72 ? -19.679 1.986 22.543 1.00 94.50 72 SER A CA 1
ATOM 565 C C . SER A 1 72 ? -19.307 3.136 21.599 1.00 94.50 72 SER A C 1
ATOM 567 O O . SER A 1 72 ? -18.876 2.893 20.472 1.00 94.50 72 SER A O 1
ATOM 569 N N . ALA A 1 73 ? -19.353 4.383 22.081 1.00 95.75 73 ALA A N 1
ATOM 570 C CA . ALA A 1 73 ? -18.960 5.554 21.303 1.00 95.75 73 ALA A CA 1
ATOM 571 C C . ALA A 1 73 ? -17.470 5.512 20.927 1.00 95.75 73 ALA A C 1
ATOM 573 O O . ALA A 1 73 ? -17.097 5.849 19.801 1.00 95.75 73 ALA A O 1
ATOM 574 N N . LYS A 1 74 ? -16.612 5.052 21.846 1.00 96.50 74 LYS A N 1
ATOM 575 C CA . LYS A 1 74 ? -15.175 4.902 21.596 1.00 96.50 74 LYS A CA 1
ATOM 576 C C . LYS A 1 74 ? -14.880 3.808 20.565 1.00 96.50 74 LYS A C 1
ATOM 578 O O . LYS A 1 74 ? -14.054 4.028 19.681 1.00 96.50 74 LYS A O 1
ATOM 583 N N . ILE A 1 75 ? -15.583 2.675 20.627 1.00 94.94 75 ILE A N 1
ATOM 584 C CA . ILE A 1 75 ? -15.491 1.609 19.619 1.00 94.94 75 ILE A CA 1
ATOM 585 C C . ILE A 1 75 ? -15.892 2.152 18.241 1.00 94.94 75 ILE A C 1
ATOM 587 O O . ILE A 1 75 ? -15.136 1.993 17.284 1.00 94.94 75 ILE A O 1
ATOM 591 N N . GLU A 1 76 ? -17.026 2.850 18.126 1.00 95.00 76 GLU A N 1
ATOM 592 C CA . GLU A 1 76 ? -17.455 3.445 16.852 1.00 95.00 76 GLU A CA 1
ATOM 593 C C . GLU A 1 76 ? -16.437 4.452 16.301 1.00 95.00 76 GLU A C 1
ATOM 595 O O . GLU A 1 76 ? -16.142 4.461 15.102 1.00 95.00 76 GLU A O 1
ATOM 600 N N . GLN A 1 77 ? -15.878 5.304 17.164 1.00 96.12 77 GLN A N 1
ATOM 601 C CA . GLN A 1 77 ? -14.862 6.277 16.770 1.00 96.12 77 GLN A CA 1
ATOM 602 C C . GLN A 1 77 ? -13.602 5.587 16.236 1.00 96.12 77 GLN A C 1
ATOM 604 O O . GLN A 1 77 ? -13.099 5.969 15.176 1.00 96.12 77 GLN A O 1
ATOM 609 N N . LEU A 1 78 ? -13.111 4.558 16.930 1.00 95.62 78 LEU A N 1
ATOM 610 C CA . LEU A 1 78 ? -11.947 3.793 16.488 1.00 95.62 78 LEU A CA 1
ATOM 611 C C . LEU A 1 78 ? -12.223 3.033 15.189 1.00 95.62 78 LEU A C 1
ATOM 613 O O . LEU A 1 78 ? -11.357 2.999 14.321 1.00 95.62 78 LEU A O 1
ATOM 617 N N . GLN A 1 79 ? -13.430 2.497 14.984 1.00 94.94 79 GLN A N 1
ATOM 618 C CA . GLN A 1 79 ? -13.803 1.858 13.713 1.00 94.94 79 GLN A CA 1
ATOM 619 C C . GLN A 1 79 ? -13.742 2.842 12.544 1.00 94.94 79 GLN A C 1
ATOM 621 O O . GLN A 1 79 ? -13.231 2.506 11.473 1.00 94.94 79 GLN A O 1
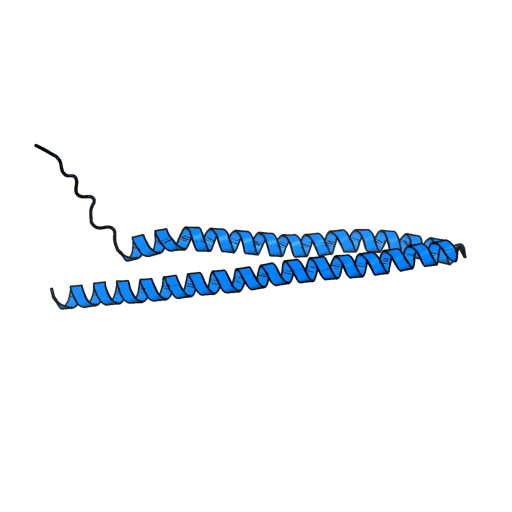ATOM 626 N N . ARG A 1 80 ? -14.214 4.078 12.749 1.00 96.31 80 ARG A N 1
ATOM 627 C CA . ARG A 1 80 ? -14.109 5.139 11.738 1.00 96.31 80 ARG A CA 1
ATOM 628 C C . ARG A 1 80 ? -12.657 5.520 11.476 1.00 96.31 80 ARG A C 1
ATOM 630 O O . ARG A 1 80 ? -12.278 5.657 10.316 1.00 96.31 80 ARG A O 1
ATO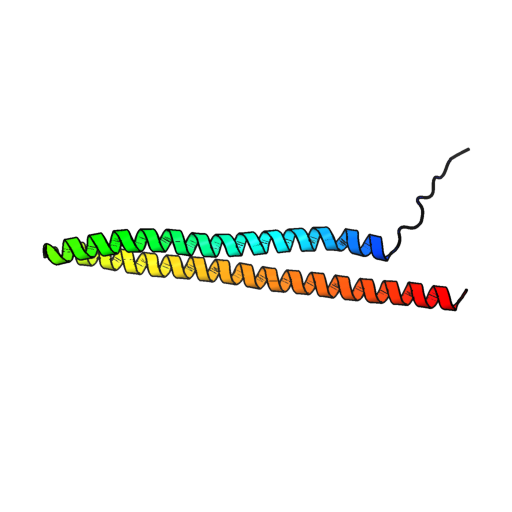M 637 N N . LEU A 1 81 ? -11.847 5.664 12.525 1.00 96.25 81 LEU A N 1
ATOM 638 C CA . LEU A 1 81 ? -10.433 6.005 12.384 1.00 96.25 81 LEU A CA 1
ATOM 639 C C . LEU A 1 81 ? -9.664 4.907 11.640 1.00 96.25 81 LEU A C 1
ATOM 641 O O . LEU A 1 81 ? -8.967 5.222 10.677 1.00 96.25 81 LEU A O 1
ATOM 645 N N . LYS A 1 82 ? -9.865 3.635 12.015 1.00 96.50 82 LYS A N 1
ATOM 646 C CA . LYS A 1 82 ? -9.308 2.474 11.308 1.00 96.50 82 LYS A CA 1
ATOM 647 C C . LYS A 1 82 ? -9.647 2.544 9.830 1.00 96.50 82 LYS A C 1
ATOM 649 O O . LYS A 1 82 ? -8.756 2.458 8.993 1.00 96.50 82 LYS A O 1
ATOM 654 N N . LYS A 1 83 ? -10.929 2.744 9.507 1.00 96.50 83 LYS A N 1
ATOM 655 C CA . LYS A 1 83 ? -11.389 2.831 8.121 1.00 96.50 83 LYS A CA 1
ATOM 656 C C . LYS A 1 83 ? -10.666 3.936 7.353 1.00 96.50 83 LYS A C 1
ATOM 658 O O . LYS A 1 83 ? -10.119 3.659 6.297 1.00 96.50 83 LYS A O 1
ATOM 663 N N . ILE A 1 84 ? -10.604 5.151 7.897 1.00 97.00 84 ILE A N 1
ATOM 664 C CA . ILE A 1 84 ? -9.928 6.284 7.245 1.00 97.00 84 ILE A CA 1
ATOM 665 C C . ILE A 1 84 ? -8.449 5.974 6.988 1.00 97.00 84 ILE A C 1
ATOM 667 O O . ILE A 1 84 ? -7.940 6.250 5.903 1.00 97.00 84 ILE A O 1
ATOM 671 N N . GLN A 1 85 ? -7.754 5.391 7.968 1.00 96.75 85 GLN A N 1
ATOM 672 C CA . GLN A 1 85 ? -6.341 5.050 7.821 1.00 96.75 85 GLN A CA 1
ATOM 673 C C . GLN A 1 85 ? -6.119 3.928 6.796 1.00 96.75 85 GLN A C 1
ATOM 675 O O . GLN A 1 85 ? -5.223 4.041 5.958 1.00 96.75 85 GLN A O 1
ATOM 680 N N . CYS A 1 86 ? -6.948 2.879 6.818 1.00 95.81 86 CYS A N 1
ATOM 681 C CA . CYS A 1 86 ? -6.913 1.808 5.825 1.00 95.81 86 CYS A CA 1
ATOM 682 C C . CYS A 1 86 ? -7.200 2.336 4.416 1.00 95.81 86 CYS A C 1
ATOM 684 O O . CYS A 1 86 ? -6.443 2.032 3.496 1.00 95.81 86 CYS A O 1
ATOM 686 N N . ASP A 1 87 ? -8.244 3.149 4.245 1.00 97.00 87 ASP A N 1
ATOM 687 C CA . ASP A 1 87 ? -8.621 3.737 2.957 1.00 97.00 87 ASP A CA 1
ATOM 688 C C . ASP A 1 87 ? -7.468 4.596 2.407 1.00 97.00 87 ASP A C 1
ATOM 690 O O . ASP A 1 87 ? -7.075 4.454 1.249 1.00 97.00 87 ASP A O 1
ATOM 694 N N . PHE A 1 88 ? -6.845 5.419 3.258 1.00 96.81 88 PHE A N 1
ATOM 695 C CA . PHE A 1 88 ? -5.700 6.246 2.878 1.00 96.81 88 PHE A CA 1
ATOM 696 C C . PHE A 1 88 ? -4.490 5.416 2.426 1.00 96.81 88 PHE A C 1
ATOM 698 O O . PHE A 1 88 ? -3.919 5.681 1.368 1.00 96.81 88 PHE A O 1
ATOM 705 N N . ARG A 1 89 ? -4.092 4.392 3.193 1.00 96.94 89 ARG A N 1
ATOM 706 C CA . ARG A 1 89 ? -2.952 3.535 2.820 1.00 96.94 89 ARG A CA 1
ATOM 707 C C . ARG A 1 89 ? -3.244 2.670 1.598 1.00 96.94 89 ARG A C 1
ATOM 709 O O . ARG A 1 89 ? -2.351 2.463 0.782 1.00 96.94 89 ARG A O 1
ATOM 716 N N . THR A 1 90 ? -4.486 2.223 1.436 1.00 96.56 90 THR A N 1
ATOM 717 C CA . THR A 1 90 ? -4.931 1.501 0.237 1.00 96.56 90 THR A CA 1
ATOM 718 C C . THR A 1 90 ? -4.810 2.387 -0.999 1.00 96.56 90 THR A C 1
ATOM 720 O O . THR A 1 90 ? -4.282 1.940 -2.014 1.00 96.56 90 THR A O 1
ATOM 723 N N . GLN A 1 91 ? -5.210 3.661 -0.902 1.00 97.94 91 GLN A N 1
ATOM 724 C CA . GLN A 1 91 ? -5.032 4.618 -1.993 1.00 97.94 91 GLN A CA 1
ATOM 725 C C . GLN A 1 91 ? -3.551 4.823 -2.330 1.00 97.94 91 GLN A C 1
ATOM 727 O O . GLN A 1 91 ? -3.182 4.772 -3.497 1.00 97.94 91 GLN A O 1
ATOM 732 N N . GLN A 1 92 ? -2.683 4.985 -1.327 1.00 97.38 92 GLN A N 1
ATOM 733 C CA . GLN A 1 92 ? -1.241 5.128 -1.564 1.00 97.38 92 GLN A CA 1
ATOM 734 C C . GLN A 1 92 ? -0.615 3.898 -2.230 1.00 97.38 92 GLN A C 1
ATOM 736 O O . GLN A 1 92 ? 0.298 4.038 -3.043 1.00 97.38 92 GLN A O 1
ATOM 741 N N . LEU A 1 93 ? -1.100 2.699 -1.900 1.00 97.44 93 LEU A N 1
ATOM 742 C CA . LEU A 1 93 ? -0.663 1.460 -2.536 1.00 97.44 93 LEU A CA 1
ATOM 743 C C . LEU A 1 93 ? -1.104 1.407 -4.005 1.00 97.44 93 LEU A C 1
ATOM 745 O O . LEU A 1 93 ? -0.282 1.112 -4.868 1.00 97.44 93 LEU A O 1
ATOM 749 N N . ALA A 1 94 ? -2.353 1.781 -4.297 1.00 97.38 94 ALA A N 1
ATOM 750 C CA . ALA A 1 94 ? -2.851 1.887 -5.668 1.00 97.38 94 ALA A CA 1
ATOM 751 C C . ALA A 1 94 ? -2.082 2.943 -6.485 1.00 97.38 94 ALA A C 1
ATOM 753 O O . ALA A 1 94 ? -1.698 2.688 -7.626 1.00 97.38 94 ALA A O 1
ATOM 754 N N . ASP A 1 95 ? -1.793 4.106 -5.898 1.00 97.19 95 ASP A N 1
ATOM 755 C CA . ASP A 1 95 ? -1.008 5.158 -6.549 1.00 97.19 95 ASP A CA 1
ATOM 756 C C . ASP A 1 95 ? 0.427 4.684 -6.844 1.00 97.19 95 ASP A C 1
ATOM 758 O O . ASP A 1 95 ? 0.968 4.955 -7.920 1.00 97.19 95 ASP A O 1
ATOM 762 N N . ALA A 1 96 ? 1.046 3.946 -5.914 1.00 97.19 96 ALA A N 1
ATOM 763 C CA . ALA A 1 96 ? 2.360 3.345 -6.124 1.00 97.19 96 ALA A CA 1
ATOM 764 C C . ALA A 1 96 ? 2.338 2.320 -7.269 1.00 97.19 96 ALA A C 1
ATOM 766 O O . ALA A 1 96 ? 3.237 2.351 -8.111 1.00 97.19 96 ALA A O 1
ATOM 767 N N . ASP A 1 97 ? 1.306 1.474 -7.343 1.00 97.81 97 ASP A N 1
ATOM 768 C CA . ASP A 1 97 ? 1.130 0.489 -8.418 1.00 97.81 97 ASP A CA 1
ATOM 769 C C . ASP A 1 97 ? 1.035 1.163 -9.793 1.00 97.81 97 ASP A C 1
ATOM 771 O O . ASP A 1 97 ? 1.765 0.790 -10.715 1.00 97.81 97 ASP A O 1
ATOM 775 N N . VAL A 1 98 ? 0.239 2.231 -9.914 1.00 98.19 98 VAL A N 1
ATOM 776 C CA . VAL A 1 98 ? 0.122 3.018 -11.156 1.00 98.19 98 VAL A CA 1
ATOM 777 C C . VAL A 1 98 ? 1.469 3.615 -11.573 1.00 98.19 98 VAL A C 1
ATOM 779 O O . VAL A 1 98 ? 1.830 3.613 -12.755 1.00 98.19 98 VAL A O 1
ATOM 782 N N . VAL A 1 99 ? 2.241 4.141 -10.618 1.00 97.88 99 VAL A N 1
ATOM 783 C CA . VAL A 1 99 ? 3.564 4.710 -10.906 1.00 97.88 99 VAL A CA 1
ATOM 784 C C . VAL A 1 99 ? 4.548 3.625 -11.346 1.00 97.88 99 VAL A C 1
ATOM 786 O O . VAL A 1 99 ? 5.273 3.841 -12.317 1.00 97.88 99 VAL A O 1
ATOM 789 N N . ILE A 1 100 ? 4.567 2.468 -10.680 1.00 98.12 100 ILE A N 1
ATOM 790 C CA . ILE A 1 100 ? 5.421 1.328 -11.047 1.00 98.12 100 ILE A CA 1
ATOM 791 C C . ILE A 1 100 ? 5.092 0.851 -12.463 1.00 98.12 100 ILE A C 1
ATOM 793 O O . ILE A 1 100 ? 6.006 0.707 -13.277 1.00 98.12 100 ILE A O 1
ATOM 797 N N . GLU A 1 101 ? 3.809 0.668 -12.789 1.00 98.12 101 GLU A N 1
ATOM 798 C CA . GLU A 1 101 ? 3.377 0.280 -14.136 1.00 98.12 101 GLU A CA 1
ATOM 799 C C . GLU A 1 101 ? 3.824 1.291 -15.190 1.00 98.12 101 GLU A C 1
ATOM 801 O O . GLU A 1 101 ? 4.366 0.906 -16.228 1.00 98.12 101 GLU A O 1
ATOM 806 N N . ARG A 1 102 ? 3.657 2.591 -14.923 1.00 98.25 102 ARG A N 1
ATOM 807 C CA . ARG A 1 102 ? 4.094 3.640 -15.851 1.00 98.25 102 ARG A CA 1
ATOM 808 C C . ARG A 1 102 ? 5.600 3.575 -16.107 1.00 98.25 102 ARG A C 1
ATOM 810 O O . ARG A 1 102 ? 6.014 3.593 -17.264 1.00 98.25 102 ARG A O 1
ATOM 817 N N . ILE A 1 103 ? 6.407 3.457 -15.051 1.00 97.62 103 ILE A N 1
ATOM 818 C CA . ILE A 1 103 ? 7.871 3.358 -15.157 1.00 97.62 103 ILE A CA 1
ATOM 819 C C . ILE A 1 103 ? 8.267 2.095 -15.939 1.00 97.62 103 ILE A C 1
ATOM 821 O O . ILE A 1 103 ? 9.121 2.155 -16.823 1.00 97.62 103 ILE A O 1
ATOM 825 N N . ALA A 1 104 ? 7.621 0.957 -15.668 1.00 97.12 104 ALA A N 1
ATOM 826 C CA . ALA A 1 104 ? 7.877 -0.296 -16.374 1.00 97.12 104 ALA A CA 1
ATOM 827 C C . ALA A 1 104 ? 7.525 -0.207 -17.871 1.00 97.12 104 ALA A C 1
ATOM 829 O O . ALA A 1 104 ? 8.287 -0.682 -18.717 1.00 97.12 104 ALA A O 1
ATOM 830 N N . LEU A 1 105 ? 6.405 0.437 -18.215 1.00 97.94 105 LEU A N 1
ATOM 831 C CA . LEU A 1 105 ? 5.995 0.666 -19.603 1.00 97.94 105 LEU A CA 1
ATOM 832 C C . LEU A 1 105 ? 6.965 1.590 -20.347 1.00 97.94 105 LEU A C 1
ATOM 834 O O . LEU A 1 105 ? 7.297 1.320 -21.502 1.00 97.94 105 LEU A O 1
ATOM 838 N N . GLU A 1 106 ? 7.428 2.663 -19.707 1.00 97.81 106 GLU A N 1
ATOM 839 C CA . GLU A 1 106 ? 8.432 3.567 -20.277 1.00 97.81 106 GLU A CA 1
ATOM 840 C C . GLU A 1 106 ? 9.760 2.839 -20.523 1.00 97.81 106 GLU A C 1
ATOM 842 O O . GLU A 1 106 ? 10.255 2.856 -21.653 1.00 97.81 106 GLU A O 1
ATOM 847 N N . LYS A 1 107 ? 10.264 2.091 -19.529 1.00 96.94 107 LYS A N 1
ATOM 848 C CA . LYS A 1 107 ? 11.460 1.241 -19.669 1.00 96.94 107 LYS A CA 1
ATOM 849 C C . LYS A 1 107 ? 11.323 0.271 -20.845 1.00 96.94 107 LYS A C 1
ATOM 851 O O . LYS A 1 107 ? 12.223 0.162 -21.673 1.00 96.94 107 LYS A O 1
ATOM 856 N N . ALA A 1 108 ? 10.187 -0.418 -20.958 1.00 96.94 108 ALA A N 1
ATOM 857 C CA . ALA A 1 108 ? 9.945 -1.378 -22.033 1.00 96.94 108 ALA A CA 1
ATOM 858 C C . ALA A 1 108 ? 9.920 -0.721 -23.425 1.00 96.94 108 ALA A C 1
ATOM 860 O O . ALA A 1 108 ? 10.430 -1.300 -24.389 1.00 96.94 108 ALA A O 1
ATOM 861 N N . ARG A 1 109 ? 9.352 0.487 -23.543 1.00 97.75 109 ARG A N 1
ATOM 862 C CA . ARG A 1 109 ? 9.352 1.258 -24.797 1.00 97.75 109 ARG A CA 1
ATOM 863 C C . ARG A 1 109 ? 10.763 1.672 -25.199 1.00 97.75 109 ARG A C 1
ATOM 865 O O . ARG A 1 109 ? 11.129 1.456 -26.353 1.00 97.75 109 ARG A O 1
ATOM 872 N N . GLU A 1 110 ? 11.551 2.208 -24.267 1.00 97.06 110 GLU A N 1
ATOM 873 C CA . GLU A 1 110 ? 12.937 2.611 -24.541 1.00 97.06 110 GLU A CA 1
ATOM 874 C C . GLU A 1 110 ? 13.806 1.401 -24.910 1.00 97.06 110 GLU A C 1
ATOM 876 O O . GLU A 1 110 ? 14.501 1.439 -25.924 1.00 97.06 110 GLU A O 1
ATOM 881 N N . LEU A 1 111 ? 13.686 0.279 -24.189 1.00 95.44 111 LEU A N 1
ATOM 882 C CA . LEU A 1 111 ? 14.398 -0.960 -24.529 1.00 95.44 111 LEU A CA 1
ATOM 883 C C . LEU A 1 111 ? 14.029 -1.479 -25.921 1.00 95.44 111 LEU A C 1
ATOM 885 O O . LEU A 1 111 ? 14.896 -1.954 -26.652 1.00 95.44 111 LEU A O 1
ATOM 889 N N . LYS A 1 112 ? 12.749 -1.409 -26.304 1.00 96.12 112 LYS A N 1
ATOM 890 C CA . LYS A 1 112 ? 12.308 -1.821 -27.641 1.00 96.12 112 LYS A CA 1
ATOM 891 C C . LYS A 1 112 ? 12.928 -0.939 -28.725 1.00 96.12 112 LYS A C 1
ATOM 893 O O . LYS A 1 112 ? 13.379 -1.470 -29.736 1.00 96.12 112 LYS A O 1
ATOM 898 N N . ALA A 1 113 ? 12.954 0.377 -28.517 1.00 95.69 113 ALA A N 1
ATOM 899 C CA . ALA A 1 113 ? 13.552 1.318 -29.459 1.00 95.69 113 ALA A CA 1
ATOM 900 C C . ALA A 1 113 ? 15.067 1.097 -29.598 1.00 95.69 113 ALA A C 1
ATOM 902 O O . ALA A 1 113 ? 15.562 0.992 -30.717 1.00 95.69 113 ALA A O 1
ATOM 903 N N . ALA A 1 114 ? 15.782 0.930 -28.480 1.00 94.00 114 ALA A N 1
ATOM 904 C CA . ALA A 1 114 ? 17.217 0.650 -28.482 1.00 94.00 114 ALA A CA 1
ATOM 905 C C . ALA A 1 114 ? 17.548 -0.669 -29.196 1.00 94.00 114 ALA A C 1
ATOM 907 O O . ALA A 1 114 ? 18.426 -0.702 -30.052 1.00 94.00 114 ALA A O 1
ATOM 908 N N . LYS A 1 115 ? 16.796 -1.745 -28.922 1.00 93.81 115 LYS A N 1
ATOM 909 C CA . LYS A 1 115 ? 16.968 -3.034 -29.615 1.00 93.81 115 LYS A CA 1
ATOM 910 C C . LYS A 1 115 ? 16.715 -2.934 -31.117 1.00 93.81 115 LYS A C 1
ATOM 912 O O . LYS A 1 115 ? 17.437 -3.556 -31.885 1.00 93.81 115 LYS A O 1
ATOM 917 N N . ALA A 1 116 ? 15.707 -2.166 -31.533 1.00 94.12 116 ALA A N 1
ATOM 918 C CA . ALA A 1 116 ? 15.428 -1.946 -32.950 1.00 94.12 116 ALA A CA 1
ATOM 919 C C . ALA A 1 116 ? 16.562 -1.172 -33.640 1.00 94.12 116 ALA A C 1
ATOM 921 O O . ALA A 1 116 ? 16.943 -1.530 -34.748 1.00 94.12 116 ALA A O 1
ATOM 922 N N . ALA A 1 117 ? 17.131 -0.162 -32.975 1.00 91.56 117 ALA A N 1
ATOM 923 C CA . ALA A 1 117 ? 18.270 0.591 -33.496 1.00 91.56 117 ALA A CA 1
ATOM 924 C C . ALA A 1 117 ? 19.535 -0.274 -33.615 1.00 91.56 117 ALA A C 1
ATOM 926 O O . ALA A 1 117 ? 20.201 -0.230 -34.643 1.00 91.56 117 ALA A O 1
ATOM 927 N N . ILE A 1 118 ? 19.830 -1.099 -32.602 1.00 91.56 118 ILE A N 1
ATOM 928 C CA . ILE A 1 118 ? 20.958 -2.045 -32.636 1.00 91.56 118 ILE A CA 1
ATOM 929 C C . ILE A 1 118 ? 20.786 -3.056 -33.778 1.00 91.56 118 ILE A C 1
ATOM 931 O O . ILE A 1 118 ? 21.736 -3.323 -34.504 1.00 91.56 118 ILE A O 1
ATOM 935 N N . ALA A 1 119 ? 19.577 -3.599 -33.959 1.00 91.31 119 ALA A N 1
ATOM 936 C CA . ALA A 1 119 ? 19.298 -4.537 -35.044 1.00 91.31 119 ALA A CA 1
ATOM 937 C C . ALA A 1 119 ? 19.452 -3.886 -36.428 1.00 91.31 119 ALA A C 1
ATOM 939 O O . ALA A 1 119 ? 20.085 -4.473 -37.294 1.00 91.31 119 ALA A O 1
ATOM 940 N N . ALA A 1 120 ? 18.931 -2.669 -36.617 1.00 90.88 120 ALA A N 1
ATOM 941 C CA . ALA A 1 120 ? 19.069 -1.938 -37.876 1.00 90.88 120 ALA A CA 1
ATOM 942 C C . ALA A 1 120 ? 20.539 -1.622 -38.203 1.00 90.88 120 ALA A C 1
ATOM 944 O O . ALA A 1 120 ? 20.965 -1.821 -39.333 1.00 90.88 120 ALA A O 1
ATOM 945 N N . ALA A 1 121 ? 21.329 -1.200 -37.210 1.00 87.44 121 ALA A N 1
ATOM 946 C CA . ALA A 1 121 ? 22.758 -0.950 -37.394 1.00 87.44 121 ALA A CA 1
ATOM 947 C C . ALA A 1 121 ? 23.533 -2.221 -37.785 1.00 87.44 121 ALA A C 1
ATOM 949 O O . ALA A 1 121 ? 24.455 -2.144 -38.585 1.00 87.44 121 ALA A O 1
ATOM 950 N N . ALA A 1 122 ? 23.133 -3.387 -37.266 1.00 86.44 122 ALA A N 1
ATOM 951 C CA . ALA A 1 122 ? 23.740 -4.671 -37.614 1.00 86.44 122 ALA A CA 1
ATOM 952 C C . ALA A 1 122 ? 23.337 -5.202 -39.007 1.00 86.44 122 ALA A C 1
ATOM 954 O O . ALA A 1 122 ? 23.975 -6.125 -39.500 1.00 86.44 122 ALA A O 1
ATOM 955 N N . GLU A 1 123 ? 22.272 -4.675 -39.624 1.00 83.38 123 GLU A N 1
ATOM 956 C CA . GLU A 1 123 ? 21.863 -5.013 -41.000 1.00 83.38 123 GLU A CA 1
ATOM 957 C C . GLU A 1 123 ? 22.534 -4.114 -42.059 1.00 83.38 123 GLU A C 1
ATOM 959 O O . GLU A 1 123 ? 22.551 -4.471 -43.238 1.00 83.38 123 GLU A O 1
ATOM 964 N N . GLU A 1 124 ? 23.074 -2.956 -41.658 1.00 68.94 124 GLU A N 1
ATOM 965 C CA . GLU A 1 124 ? 23.788 -2.006 -42.530 1.00 68.94 124 GLU A CA 1
ATOM 966 C C . GLU A 1 124 ? 25.312 -2.260 -42.610 1.00 68.94 124 GLU A C 1
ATOM 968 O O . GLU A 1 124 ? 25.993 -1.604 -43.405 1.00 68.94 124 GLU A O 1
ATOM 973 N N . GLU A 1 125 ? 25.836 -3.210 -41.825 1.00 52.34 125 GLU A N 1
ATOM 974 C CA . GLU A 1 125 ? 27.254 -3.619 -41.739 1.00 52.34 125 GLU A CA 1
ATOM 975 C C . GLU A 1 125 ? 27.514 -4.971 -42.434 1.00 52.34 125 GLU A C 1
ATOM 977 O O . GLU A 1 125 ? 28.542 -5.082 -43.147 1.00 52.34 125 GLU A O 1
#

Organism: Prymnesium parvum (NCBI:txid97485)

Radius of gyration: 27.97 Å; chains: 1; bounding box: 75×22×79 Å

Sequence (125 aa):
MADDGEAPPVDPLVAIEEKYQPLLTEKLIAREVFAKQLEAISDEFSSEFAVLDEDYQKAKKAGELEEQLVFSAKIEQLQRLKKIQCDFRTQQLADADVVIERIALEKARELKAAKAAIAAAAEEE